Protein AF-A0A3D2HWB4-F1 (afdb_monomer)

Structure (mmCIF, N/CA/C/O backbone):
data_AF-A0A3D2HWB4-F1
#
_entry.id   AF-A0A3D2HWB4-F1
#
loop_
_atom_site.group_PDB
_atom_site.id
_atom_site.type_symbol
_atom_site.label_atom_id
_atom_site.label_alt_id
_atom_site.label_comp_id
_atom_site.label_asym_id
_atom_site.label_entity_id
_atom_site.label_seq_id
_atom_site.pdbx_PDB_ins_code
_atom_site.Cartn_x
_atom_site.Cartn_y
_atom_site.Cartn_z
_atom_site.occupancy
_atom_site.B_iso_or_equiv
_atom_site.auth_seq_id
_atom_site.auth_comp_id
_atom_site.auth_asym_id
_atom_site.auth_atom_id
_atom_site.pdbx_PDB_model_num
ATOM 1 N N . ILE A 1 1 ? 3.054 8.609 12.442 1.00 90.56 1 ILE A N 1
ATOM 2 C CA . ILE A 1 1 ? 1.958 9.147 13.292 1.00 90.56 1 ILE A CA 1
ATOM 3 C C . ILE A 1 1 ? 0.954 9.951 12.458 1.00 90.56 1 ILE A C 1
ATOM 5 O O . ILE A 1 1 ? -0.212 9.585 12.478 1.00 90.56 1 ILE A O 1
ATOM 9 N N . GLY A 1 2 ? 1.388 10.947 11.671 1.00 96.88 2 GLY A N 1
ATOM 10 C CA . GLY A 1 2 ? 0.499 11.842 10.904 1.00 96.88 2 GLY A CA 1
ATOM 11 C C . GLY A 1 2 ? -0.616 11.165 10.094 1.00 96.88 2 GLY A C 1
ATOM 12 O O . GLY A 1 2 ? -1.785 11.408 10.373 1.00 96.88 2 GLY A O 1
ATOM 13 N N . TYR A 1 3 ? -0.289 10.261 9.160 1.00 94.69 3 TYR A N 1
ATOM 14 C CA . TYR A 1 3 ? -1.317 9.634 8.308 1.00 94.69 3 TYR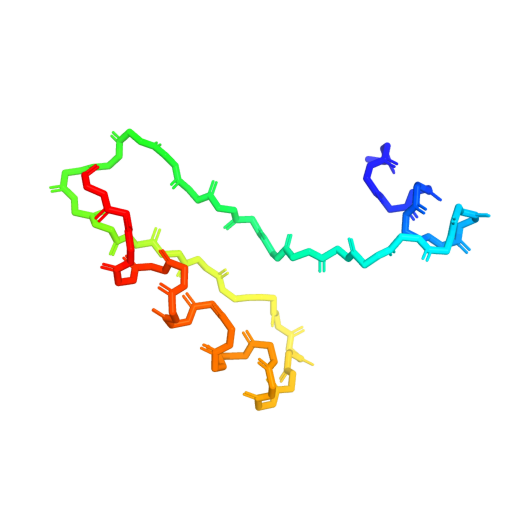 A CA 1
ATOM 15 C C . TYR A 1 3 ? -2.387 8.870 9.108 1.00 94.69 3 TYR A C 1
ATOM 17 O O . TYR A 1 3 ? -3.561 8.900 8.758 1.00 94.69 3 TYR A O 1
ATOM 25 N N . LYS A 1 4 ? -2.011 8.239 10.230 1.00 93.69 4 LYS A N 1
ATOM 26 C CA . LYS A 1 4 ? -2.967 7.527 11.091 1.00 93.69 4 LYS A CA 1
ATOM 27 C C . LYS A 1 4 ? -3.865 8.475 11.885 1.00 93.69 4 LYS A C 1
ATOM 29 O O . LYS A 1 4 ? -4.977 8.086 12.223 1.00 93.69 4 LYS A O 1
ATOM 34 N N . ILE A 1 5 ? -3.396 9.685 12.201 1.00 97.88 5 ILE A N 1
ATOM 35 C CA . ILE A 1 5 ? -4.234 10.734 12.797 1.00 97.88 5 ILE A CA 1
ATOM 36 C C . ILE A 1 5 ? -5.264 11.199 11.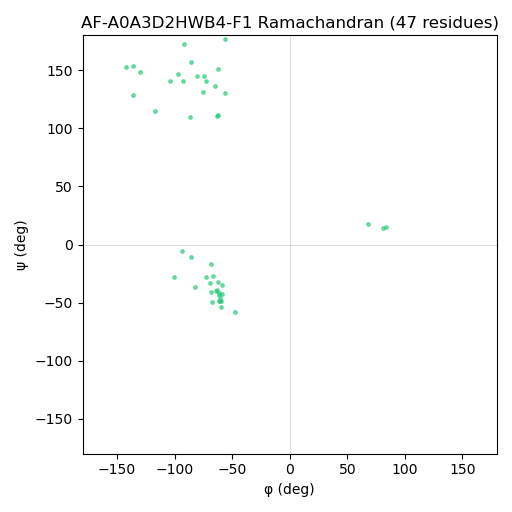766 1.00 97.88 5 ILE A C 1
ATOM 38 O O . ILE A 1 5 ? -6.451 11.200 12.072 1.00 97.88 5 ILE A O 1
ATO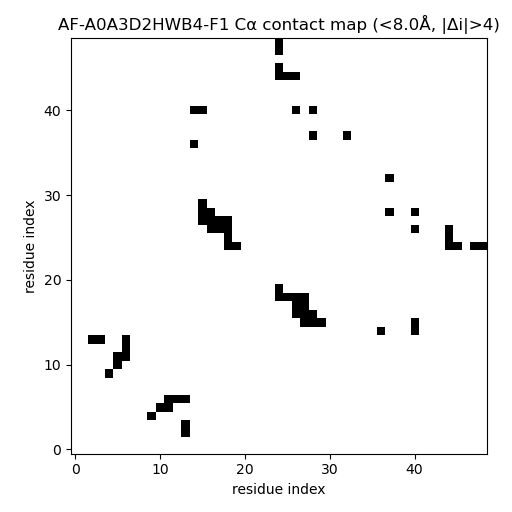M 42 N N . ALA A 1 6 ? -4.830 11.515 10.542 1.00 97.44 6 ALA A N 1
ATOM 43 C CA . ALA A 1 6 ? -5.729 11.921 9.460 1.00 97.44 6 ALA A CA 1
ATOM 44 C C . ALA A 1 6 ? -6.776 10.840 9.147 1.00 97.44 6 ALA A C 1
ATOM 46 O O . ALA A 1 6 ? -7.960 11.142 9.041 1.00 97.44 6 ALA A O 1
ATOM 47 N N . GLN A 1 7 ? -6.360 9.572 9.104 1.00 95.69 7 GLN A N 1
ATOM 48 C CA . GLN A 1 7 ? -7.268 8.445 8.917 1.00 95.69 7 GLN A CA 1
ATOM 49 C C . GLN A 1 7 ? -8.318 8.359 10.035 1.00 95.69 7 GLN A C 1
ATOM 51 O O . GLN A 1 7 ? -9.515 8.307 9.781 1.00 95.69 7 GLN A O 1
ATOM 56 N N . ARG A 1 8 ? -7.871 8.327 11.297 1.00 96.19 8 ARG A N 1
ATOM 57 C CA . ARG A 1 8 ? -8.741 7.987 12.436 1.00 96.19 8 ARG A CA 1
ATOM 58 C C . ARG A 1 8 ? -9.568 9.151 12.951 1.00 96.19 8 ARG A C 1
ATOM 60 O O . ARG A 1 8 ? -10.684 8.933 13.397 1.00 96.19 8 ARG A O 1
ATOM 67 N N . LEU A 1 9 ? -9.003 10.355 12.947 1.00 98.25 9 LEU A N 1
ATOM 68 C CA . LEU A 1 9 ? -9.663 11.556 13.462 1.00 98.25 9 LEU A CA 1
ATOM 69 C C . LEU A 1 9 ? -10.242 12.419 12.342 1.00 98.25 9 LEU A C 1
ATOM 71 O O . LEU A 1 9 ? -11.203 13.140 12.572 1.00 98.25 9 LEU A O 1
ATOM 75 N N . GLY A 1 10 ? -9.659 12.358 11.144 1.00 97.62 10 GLY A N 1
ATOM 76 C CA . GLY A 1 10 ? -10.101 13.148 9.995 1.00 97.62 10 GLY A CA 1
ATOM 77 C C . GLY A 1 10 ? -11.087 12.429 9.075 1.00 97.62 10 GLY A C 1
ATOM 78 O O . GLY A 1 10 ? -11.566 13.050 8.135 1.00 97.62 10 GLY A O 1
ATOM 79 N N . GLY A 1 11 ? -11.376 11.142 9.304 1.00 96.56 11 GLY A N 1
ATOM 80 C CA . GLY A 1 11 ? -12.291 10.366 8.457 1.00 96.56 11 GLY A CA 1
ATOM 81 C C . GLY A 1 11 ? -11.763 10.102 7.043 1.00 96.56 11 GLY A C 1
ATOM 82 O O . GLY A 1 11 ? -12.543 9.781 6.152 1.00 96.56 11 GLY A O 1
ATOM 83 N N . PHE A 1 12 ? -10.455 10.251 6.825 1.00 97.00 12 PHE A N 1
ATOM 84 C CA . PHE A 1 12 ? -9.832 9.969 5.536 1.00 97.00 12 PHE A CA 1
ATOM 85 C C . PHE A 1 12 ? -9.598 8.469 5.358 1.00 97.00 12 PHE A C 1
ATOM 87 O O . PHE A 1 12 ? -9.223 7.759 6.295 1.00 97.00 12 PHE A O 1
ATOM 94 N N . GLU A 1 13 ? -9.733 7.991 4.126 1.00 92.81 13 GLU A N 1
ATOM 95 C CA . GLU A 1 13 ? -9.241 6.667 3.763 1.00 92.81 13 GLU A CA 1
ATOM 96 C C . GLU A 1 13 ? -7.711 6.677 3.686 1.00 92.81 13 GLU A C 1
ATOM 98 O O . GLU A 1 13 ? -7.096 7.639 3.220 1.00 92.81 13 GLU A O 1
ATOM 103 N N . ALA A 1 14 ? -7.085 5.599 4.156 1.00 92.25 14 ALA A N 1
ATOM 104 C CA . ALA A 1 14 ? -5.643 5.425 4.086 1.00 92.25 14 ALA A CA 1
ATOM 105 C C . ALA A 1 14 ? -5.324 4.212 3.218 1.00 92.25 14 ALA A C 1
ATOM 107 O O . ALA A 1 14 ? -5.630 3.082 3.591 1.00 92.25 14 ALA A O 1
ATOM 108 N N . TYR A 1 15 ? -4.676 4.465 2.088 1.00 91.06 15 TYR A N 1
ATOM 109 C CA . TYR A 1 15 ? -4.130 3.432 1.219 1.00 91.06 15 TYR A CA 1
ATOM 110 C C . TYR A 1 15 ? -2.675 3.170 1.599 1.00 91.06 15 TYR A C 1
ATOM 112 O O . TYR A 1 15 ? -1.973 4.095 2.012 1.00 91.06 15 TYR A O 1
ATOM 120 N N . GLY A 1 16 ? -2.283 1.892 1.562 1.00 82.38 16 GLY A N 1
ATOM 121 C CA . GLY A 1 16 ? -1.045 1.368 2.146 1.00 82.38 16 GLY A CA 1
ATOM 122 C C . GLY A 1 16 ? 0.246 2.039 1.655 1.00 82.38 16 GLY A C 1
ATOM 123 O O . GLY A 1 16 ? 0.212 2.928 0.807 1.00 82.38 16 GLY A O 1
ATOM 124 N N . PRO A 1 17 ? 1.411 1.641 2.200 1.00 90.88 17 PRO A N 1
ATOM 125 C CA . PRO A 1 17 ? 2.682 2.247 1.822 1.00 90.88 17 PRO A CA 1
ATOM 126 C C . PRO A 1 17 ? 2.968 2.004 0.335 1.00 90.88 17 PRO A C 1
ATOM 128 O O . PRO A 1 17 ? 3.240 0.879 -0.075 1.00 90.88 17 PRO A O 1
ATOM 131 N N . ILE A 1 18 ? 2.919 3.075 -0.459 1.00 95.75 18 ILE A N 1
ATOM 132 C CA . ILE A 1 18 ? 3.278 3.046 -1.877 1.00 95.75 18 ILE A CA 1
ATOM 133 C C . ILE A 1 18 ? 4.785 3.268 -1.969 1.00 95.75 18 ILE A C 1
ATOM 135 O O . ILE A 1 18 ? 5.277 4.356 -1.660 1.00 95.75 18 ILE A O 1
ATOM 139 N N . LEU A 1 19 ? 5.524 2.226 -2.343 1.00 96.69 19 LEU A N 1
ATOM 140 C CA . LEU A 1 19 ? 6.971 2.307 -2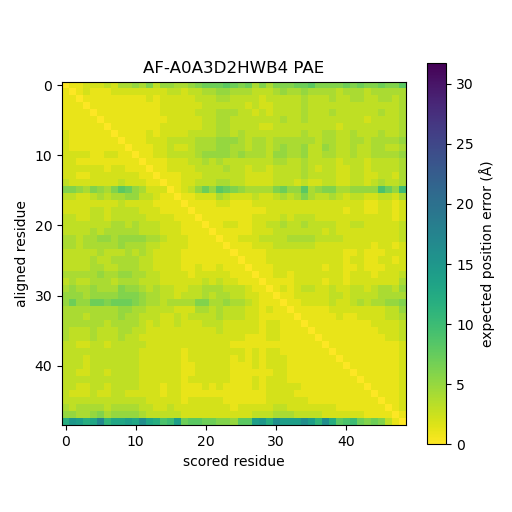.514 1.00 96.69 19 LEU A CA 1
ATOM 141 C C . LEU A 1 19 ? 7.284 3.055 -3.811 1.00 96.69 19 LEU A C 1
ATOM 143 O O . LEU A 1 19 ? 6.561 2.945 -4.791 1.00 96.69 19 LEU A O 1
ATOM 147 N N . GLN A 1 20 ? 8.357 3.836 -3.836 1.00 96.31 20 GLN A N 1
ATOM 148 C CA . GLN A 1 20 ? 8.757 4.619 -5.008 1.00 96.31 20 GLN A CA 1
ATOM 149 C C . GLN A 1 20 ? 10.265 4.494 -5.230 1.00 96.31 20 GLN A C 1
ATOM 151 O O . GLN A 1 20 ? 11.016 4.262 -4.283 1.00 96.31 20 GLN A O 1
ATOM 156 N N . GLY A 1 21 ? 10.706 4.655 -6.481 1.00 95.62 21 GLY A N 1
ATOM 157 C CA . GLY A 1 21 ? 12.129 4.640 -6.844 1.00 95.62 21 GLY A CA 1
ATOM 158 C C . GLY A 1 21 ? 12.757 3.249 -6.991 1.00 95.62 21 GLY A C 1
ATOM 159 O O . GLY A 1 21 ? 13.980 3.137 -7.033 1.00 95.62 21 GLY A O 1
ATOM 160 N N . LEU A 1 22 ? 11.948 2.190 -7.064 1.00 96.56 22 LEU A N 1
ATOM 161 C CA . LEU A 1 22 ? 12.413 0.834 -7.366 1.00 96.56 22 LEU A CA 1
ATOM 162 C C . LEU A 1 22 ? 12.482 0.603 -8.883 1.00 96.56 22 LEU A C 1
ATOM 164 O O . LEU A 1 22 ? 11.770 1.249 -9.644 1.00 96.56 22 LEU A O 1
ATOM 168 N N . ALA A 1 23 ? 13.307 -0.356 -9.317 1.00 96.88 23 ALA A N 1
ATOM 169 C CA . ALA A 1 23 ? 13.442 -0.721 -10.734 1.00 96.88 23 ALA A CA 1
ATOM 170 C C . ALA A 1 23 ? 12.188 -1.393 -11.327 1.00 96.88 23 ALA A C 1
ATOM 172 O O . ALA A 1 23 ? 12.059 -1.491 -12.544 1.00 96.88 23 ALA A O 1
ATOM 173 N N . ALA A 1 24 ? 11.287 -1.879 -10.473 1.00 96.50 24 ALA A N 1
ATOM 174 C CA . ALA A 1 24 ? 9.993 -2.421 -10.856 1.00 96.50 24 ALA A CA 1
ATOM 175 C C . ALA A 1 24 ? 8.935 -2.030 -9.809 1.00 96.50 24 ALA A C 1
ATOM 177 O O . ALA A 1 24 ? 9.288 -1.866 -8.634 1.00 96.50 24 ALA A O 1
ATOM 178 N N . PRO A 1 25 ? 7.649 -1.927 -10.194 1.00 97.25 25 PRO A N 1
ATOM 179 C CA . PRO A 1 25 ? 6.557 -1.696 -9.257 1.00 97.25 25 PRO A CA 1
ATOM 180 C C . PRO A 1 25 ? 6.415 -2.847 -8.263 1.00 97.25 25 PRO A C 1
ATOM 182 O O . PRO A 1 25 ? 6.013 -3.957 -8.609 1.00 97.25 25 PRO A O 1
ATOM 185 N N . ILE A 1 26 ? 6.752 -2.576 -7.008 1.00 96.31 26 ILE A N 1
ATOM 186 C CA . ILE A 1 26 ? 6.643 -3.526 -5.904 1.00 96.31 26 ILE A CA 1
ATOM 187 C C . ILE A 1 26 ? 6.037 -2.761 -4.736 1.00 96.31 26 ILE A C 1
ATOM 189 O O . ILE A 1 26 ? 6.543 -1.703 -4.379 1.00 96.31 26 ILE A O 1
ATOM 193 N N . ASN A 1 27 ? 4.975 -3.294 -4.137 1.00 96.94 27 ASN A N 1
ATOM 194 C CA . ASN A 1 27 ? 4.356 -2.729 -2.942 1.00 96.94 27 ASN A CA 1
ATOM 195 C C . ASN A 1 27 ? 4.167 -3.807 -1.879 1.00 96.94 27 ASN A C 1
ATOM 197 O O . ASN A 1 27 ? 3.947 -4.976 -2.196 1.00 96.94 27 ASN A O 1
ATOM 201 N N . ASP A 1 28 ? 4.252 -3.389 -0.620 1.00 95.62 28 ASP A N 1
ATOM 202 C CA . ASP A 1 28 ? 4.028 -4.251 0.536 1.00 95.62 28 ASP A CA 1
ATOM 203 C C . ASP A 1 28 ? 2.594 -4.102 1.056 1.00 95.62 28 ASP A C 1
ATOM 205 O O . ASP A 1 28 ? 1.998 -3.020 1.016 1.00 95.62 28 ASP A O 1
ATOM 209 N N . LEU A 1 29 ? 2.047 -5.196 1.577 1.00 94.75 29 LEU A N 1
ATOM 210 C CA . LEU A 1 29 ? 0.733 -5.217 2.202 1.00 94.75 29 LEU A CA 1
ATOM 211 C C . LEU A 1 29 ? 0.879 -5.264 3.717 1.00 94.75 29 LEU A C 1
ATOM 213 O O . LEU A 1 29 ? 1.700 -5.986 4.280 1.00 94.75 29 LEU A O 1
ATOM 217 N N . SER A 1 30 ? 0.007 -4.535 4.410 1.00 90.94 30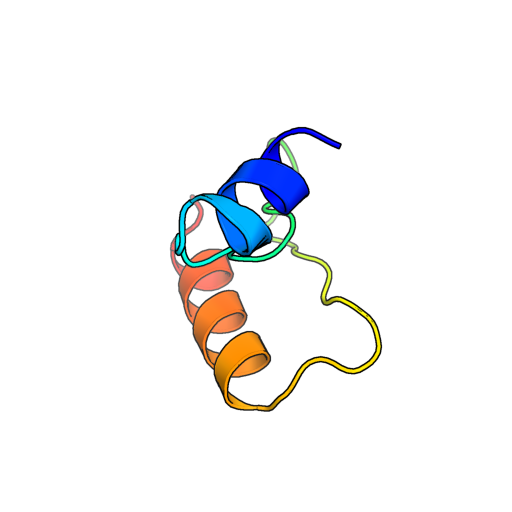 SER A N 1
ATOM 218 C CA . SER A 1 30 ? -0.066 -4.661 5.863 1.00 90.94 30 SER A CA 1
ATOM 219 C C . SER A 1 30 ? -0.546 -6.059 6.250 1.00 90.94 30 SER A C 1
ATOM 221 O O . SER A 1 30 ? -1.520 -6.573 5.703 1.00 90.94 30 SER A O 1
ATOM 223 N N . ARG A 1 31 ? 0.097 -6.667 7.251 1.00 93.44 31 ARG A N 1
ATOM 224 C CA . ARG A 1 31 ? -0.389 -7.925 7.834 1.00 93.44 31 ARG A CA 1
ATOM 225 C C . ARG A 1 31 ? -1.827 -7.752 8.333 1.00 93.44 31 ARG A C 1
ATOM 227 O O . ARG A 1 31 ? -2.103 -6.813 9.078 1.00 93.44 31 ARG A O 1
ATOM 234 N N . GLY A 1 32 ? -2.703 -8.682 7.952 1.00 91.38 32 GLY A N 1
ATOM 235 C CA . GLY A 1 32 ? -4.130 -8.634 8.282 1.00 91.38 32 GLY A CA 1
ATOM 236 C C . GLY A 1 32 ? -4.975 -7.765 7.346 1.00 91.38 32 GLY A C 1
ATOM 237 O O . GLY A 1 32 ? -6.104 -7.448 7.711 1.00 91.38 32 GLY A O 1
ATOM 238 N N . CYS A 1 33 ? -4.457 -7.378 6.172 1.00 94.06 33 CYS A N 1
ATOM 239 C CA . CYS A 1 33 ? -5.261 -6.707 5.154 1.00 94.06 33 CYS A CA 1
ATOM 240 C C . CYS A 1 33 ? -6.403 -7.600 4.652 1.00 94.06 33 CYS A C 1
ATOM 242 O O . CYS A 1 33 ? -6.297 -8.830 4.620 1.00 94.06 33 CYS A O 1
ATOM 244 N N . ASN A 1 34 ? -7.494 -6.970 4.233 1.00 94.62 34 ASN A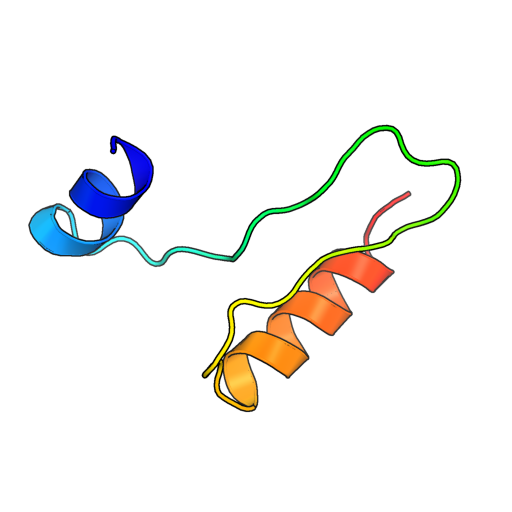 N 1
ATOM 245 C CA . ASN A 1 34 ? -8.628 -7.658 3.625 1.00 94.62 34 ASN A CA 1
ATOM 246 C C . ASN A 1 34 ? -8.498 -7.727 2.090 1.00 94.62 34 ASN A C 1
ATOM 248 O O . ASN A 1 34 ? -7.610 -7.126 1.489 1.00 94.62 34 ASN A O 1
ATOM 252 N N . ALA A 1 35 ? -9.398 -8.473 1.444 1.00 97.31 35 ALA A N 1
ATOM 253 C CA . ALA A 1 35 ? -9.361 -8.681 -0.004 1.00 97.31 35 ALA A CA 1
ATOM 254 C C . ALA A 1 35 ? -9.531 -7.386 -0.825 1.00 97.31 35 ALA A C 1
ATOM 256 O O . ALA A 1 35 ? -8.932 -7.266 -1.892 1.00 97.31 35 ALA A O 1
ATOM 257 N N . ASP A 1 36 ? -10.304 -6.413 -0.332 1.00 96.12 36 ASP A N 1
ATOM 258 C CA . ASP A 1 36 ? -10.493 -5.121 -1.004 1.00 96.12 36 ASP A CA 1
ATOM 259 C C . AS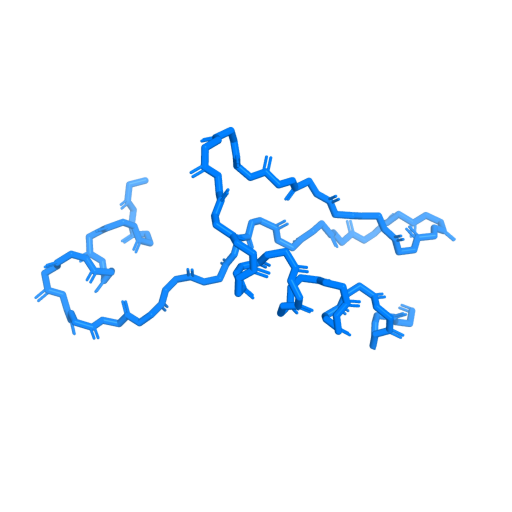P A 1 36 ? -9.198 -4.294 -0.990 1.00 96.12 36 ASP A C 1
ATOM 261 O O . ASP A 1 36 ? -8.802 -3.727 -2.007 1.00 96.12 36 ASP A O 1
ATOM 265 N N . GLU A 1 37 ? -8.465 -4.302 0.125 1.00 94.81 37 GLU A N 1
ATOM 266 C CA . GLU A 1 37 ? -7.157 -3.645 0.226 1.00 94.81 37 GLU A CA 1
ATOM 267 C C . GLU A 1 37 ? -6.119 -4.284 -0.710 1.00 94.81 37 GLU A C 1
ATOM 269 O O . GLU A 1 37 ? -5.357 -3.568 -1.362 1.00 94.81 37 GLU A O 1
ATOM 274 N N . VAL A 1 38 ? -6.119 -5.618 -0.833 1.00 96.25 38 VAL A N 1
ATOM 275 C CA . VAL A 1 38 ? -5.260 -6.340 -1.791 1.00 96.25 38 VAL A CA 1
ATOM 276 C C . VAL A 1 38 ? -5.590 -5.929 -3.224 1.00 96.25 38 VAL A C 1
ATOM 278 O O . VAL A 1 38 ? -4.691 -5.598 -3.996 1.00 96.25 38 VAL A O 1
ATOM 281 N N . TYR A 1 39 ? -6.877 -5.919 -3.577 1.00 96.62 39 TYR A N 1
ATOM 282 C CA . TYR A 1 39 ? -7.345 -5.552 -4.911 1.00 96.62 39 TYR A CA 1
ATOM 283 C C . TYR A 1 39 ? -6.945 -4.118 -5.280 1.00 96.62 39 TYR A C 1
ATOM 285 O O . TYR A 1 39 ? -6.357 -3.883 -6.337 1.00 96.62 39 TYR A O 1
ATOM 293 N N . LYS A 1 40 ? -7.187 -3.160 -4.381 1.00 96.25 40 LYS A N 1
ATOM 294 C CA . LYS A 1 40 ? -6.809 -1.759 -4.596 1.00 96.25 40 LYS A CA 1
ATOM 295 C C . LYS A 1 40 ? -5.297 -1.591 -4.711 1.00 96.25 40 LYS A C 1
ATOM 297 O O . LYS A 1 40 ? -4.842 -0.844 -5.579 1.00 96.25 40 LYS A O 1
ATOM 302 N N . MET A 1 41 ? -4.505 -2.320 -3.919 1.00 96.44 41 MET A N 1
ATOM 303 C CA . MET A 1 41 ? -3.051 -2.256 -4.067 1.00 96.44 41 MET A CA 1
ATOM 304 C C . MET A 1 41 ? -2.531 -2.889 -5.351 1.00 96.44 41 MET A C 1
ATOM 306 O O . MET A 1 41 ? -1.556 -2.386 -5.913 1.00 96.44 41 MET A O 1
ATOM 310 N N . ALA A 1 42 ? -3.174 -3.943 -5.852 1.00 96.69 42 ALA A N 1
ATOM 311 C CA . ALA A 1 42 ? -2.827 -4.513 -7.148 1.00 96.69 42 ALA A CA 1
ATOM 312 C C . ALA A 1 42 ? -3.032 -3.487 -8.275 1.00 96.69 42 ALA A C 1
ATOM 314 O O . ALA A 1 42 ? -2.144 -3.320 -9.109 1.00 96.69 42 ALA A O 1
ATOM 315 N N . ILE A 1 43 ? -4.144 -2.741 -8.249 1.00 97.19 43 ILE A N 1
ATOM 316 C CA . ILE A 1 43 ? -4.409 -1.657 -9.208 1.00 97.19 43 ILE A CA 1
ATOM 317 C C . ILE A 1 43 ? -3.337 -0.572 -9.116 1.00 97.19 43 ILE A C 1
ATOM 319 O O . ILE A 1 43 ? -2.781 -0.177 -10.138 1.00 97.19 43 ILE A O 1
ATOM 323 N N . ILE A 1 44 ? -3.022 -0.104 -7.903 1.00 97.00 44 ILE A N 1
ATOM 324 C CA . ILE A 1 44 ? -2.006 0.940 -7.712 1.00 97.00 44 ILE A CA 1
ATOM 325 C C . ILE A 1 44 ? -0.647 0.468 -8.235 1.00 97.00 44 ILE A C 1
ATOM 327 O O . ILE A 1 44 ? -0.003 1.193 -8.981 1.00 97.00 44 ILE A O 1
ATOM 331 N N . THR A 1 45 ? -0.235 -0.758 -7.904 1.00 97.19 45 THR A N 1
ATOM 332 C CA . THR A 1 45 ? 1.045 -1.322 -8.362 1.00 97.19 45 THR A CA 1
ATOM 333 C C . THR A 1 45 ? 1.102 -1.433 -9.884 1.00 97.19 45 THR A C 1
ATOM 335 O O . THR A 1 45 ? 2.117 -1.090 -10.477 1.00 97.19 45 THR A O 1
ATOM 338 N N . ALA A 1 46 ? 0.012 -1.859 -10.527 1.00 97.06 46 ALA A N 1
ATOM 339 C CA . ALA A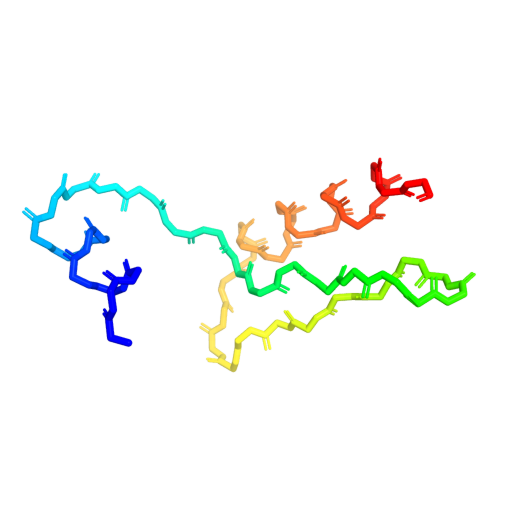 1 46 ? -0.067 -1.952 -11.984 1.00 97.06 46 ALA A CA 1
ATOM 340 C C . ALA A 1 46 ? -0.023 -0.579 -12.682 1.00 97.06 46 ALA A C 1
ATOM 342 O O . ALA A 1 46 ? 0.394 -0.496 -13.833 1.00 97.06 46 ALA A O 1
ATOM 343 N N . ALA A 1 47 ? -0.459 0.487 -12.003 1.00 96.56 47 ALA A N 1
ATOM 344 C CA . ALA A 1 47 ? -0.480 1.847 -12.541 1.00 96.56 47 ALA A CA 1
ATOM 345 C C . ALA A 1 47 ? 0.844 2.610 -12.357 1.00 96.56 47 ALA A C 1
ATOM 347 O O . ALA A 1 47 ? 1.002 3.701 -12.905 1.00 96.56 47 ALA A O 1
ATOM 348 N N . MET A 1 48 ? 1.777 2.078 -11.568 1.00 94.94 48 MET A N 1
ATOM 349 C CA . MET A 1 48 ? 3.086 2.693 -11.369 1.00 94.94 48 MET A CA 1
ATOM 350 C C . MET A 1 48 ? 3.970 2.476 -12.603 1.00 94.94 48 MET A C 1
ATOM 352 O O . MET A 1 48 ? 4.080 1.356 -13.099 1.00 94.94 48 MET A O 1
ATOM 356 N N . VAL A 1 49 ? 4.591 3.562 -13.072 1.00 78.94 49 VAL A N 1
ATOM 357 C CA . VAL A 1 49 ? 5.515 3.608 -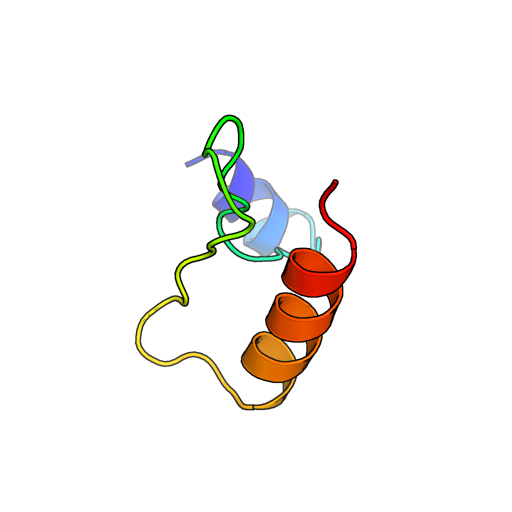14.219 1.00 78.94 49 VAL A CA 1
ATOM 358 C C . VAL A 1 49 ? 6.948 3.719 -13.727 1.00 78.94 49 VAL A C 1
ATOM 360 O O . VAL A 1 49 ? 7.164 4.487 -12.759 1.00 78.94 49 VAL A O 1
#

Foldseek 3Di:
DVVVCCVPVVVDDDQADQDDDDPAQDDDDDPPDDPVSVVVSVVVSVPDD

Secondary structure (DSSP, 8-state):
-HHHHHHHHH----------S-SS---PPPTT--HHHHHHHHHHHHH--

Radius of gyration: 12.04 Å; Cα contacts (8 Å, |Δi|>4): 34; chains: 1; bounding box: 26×22×28 Å

Sequence (49 aa):
IGYKIAQRLGGFEAYGPILQGLAAPINDLSRGCNADEVYKMAIITAAMV

Mean predicted aligned error: 2.62 Å

Solvent-accessible surface area (backbone atoms only — not comparable to full-atom values): 3300 Å² total; per-residue (Å²): 113,68,71,62,46,43,29,74,77,63,73,42,87,78,77,73,68,78,64,78,93,61,100,58,73,60,68,67,77,65,89,87,64,53,72,67,58,51,53,53,49,50,53,54,39,70,69,54,129

pLDDT: mean 94.91, std 3.56, range [78.94, 98.25]